Protein AF-X0V2J4-F1 (afdb_monomer_lite)

Radius of gyration: 15.5 Å; chains: 1; bounding box: 32×31×40 Å

Structure (mmCIF, N/CA/C/O backbone):
data_AF-X0V2J4-F1
#
_entry.id   AF-X0V2J4-F1
#
loop_
_atom_site.group_PDB
_atom_site.id
_atom_site.type_symbol
_atom_site.label_atom_id
_atom_site.label_alt_id
_atom_site.label_comp_id
_atom_site.label_asym_id
_atom_site.label_entity_id
_atom_site.label_seq_id
_atom_site.pdbx_PDB_ins_code
_atom_site.Cartn_x
_atom_site.Cartn_y
_atom_site.Cartn_z
_atom_site.occupancy
_atom_site.B_iso_or_equiv
_atom_site.auth_seq_id
_atom_site.auth_comp_id
_atom_site.auth_asym_id
_atom_site.auth_atom_id
_atom_site.pdbx_PDB_model_num
ATOM 1 N N . ASP A 1 1 ? 9.311 9.719 20.073 1.00 46.09 1 ASP A N 1
ATOM 2 C CA . ASP A 1 1 ? 8.171 10.299 20.812 1.00 46.09 1 ASP A CA 1
ATOM 3 C C . ASP A 1 1 ? 8.402 11.771 21.119 1.00 46.09 1 ASP A C 1
ATOM 5 O O . ASP A 1 1 ? 9.006 12.117 22.126 1.00 46.09 1 ASP A O 1
ATOM 9 N N . GLY A 1 2 ? 8.000 12.657 20.204 1.00 49.22 2 GLY A N 1
ATOM 10 C CA . GLY A 1 2 ? 7.962 14.098 20.474 1.00 49.22 2 GLY A CA 1
ATOM 11 C C . GLY A 1 2 ? 6.648 14.455 21.177 1.00 49.22 2 GLY A C 1
ATOM 12 O O . GLY A 1 2 ? 5.617 13.876 20.830 1.00 49.22 2 GLY A O 1
ATOM 13 N N . PRO A 1 3 ? 6.636 15.372 22.159 1.00 56.91 3 PRO A N 1
ATOM 14 C CA . PRO A 1 3 ? 5.406 15.727 22.841 1.00 56.91 3 PRO A CA 1
ATOM 15 C C . PRO A 1 3 ? 4.522 16.506 21.869 1.00 56.91 3 PRO A C 1
ATOM 17 O O . PRO A 1 3 ? 4.892 17.585 21.404 1.00 56.91 3 PRO A O 1
ATOM 20 N N . ILE A 1 4 ? 3.346 15.955 21.575 1.00 58.47 4 ILE A N 1
ATOM 21 C CA . ILE A 1 4 ? 2.310 16.608 20.779 1.00 58.47 4 ILE A CA 1
ATOM 22 C C . ILE A 1 4 ? 1.707 17.739 21.625 1.00 58.47 4 ILE A C 1
ATOM 24 O O . ILE A 1 4 ? 0.638 17.612 22.215 1.00 58.47 4 ILE A O 1
ATOM 28 N N . LYS A 1 5 ? 2.441 18.840 21.782 1.00 53.62 5 LYS A N 1
ATOM 29 C CA . LYS A 1 5 ? 1.931 20.043 22.440 1.00 53.62 5 LYS A CA 1
ATOM 30 C C . LYS A 1 5 ? 1.220 20.875 21.381 1.00 53.62 5 LYS A C 1
ATOM 32 O O . LYS A 1 5 ? 1.841 21.265 20.398 1.00 53.62 5 LYS A O 1
ATOM 37 N N . ASN A 1 6 ? -0.062 21.144 21.625 1.00 60.59 6 ASN A N 1
ATOM 38 C CA . ASN A 1 6 ? -0.969 21.957 20.803 1.00 60.59 6 ASN A CA 1
ATOM 39 C C . ASN A 1 6 ? -1.635 21.222 19.623 1.00 60.59 6 ASN A C 1
ATOM 41 O O . ASN A 1 6 ? -1.683 21.746 18.512 1.00 60.59 6 ASN A O 1
ATOM 45 N N . LEU A 1 7 ? -2.207 20.034 19.860 1.00 59.81 7 LEU A N 1
ATOM 46 C CA . LEU A 1 7 ? -3.281 19.553 18.981 1.00 59.81 7 LEU A CA 1
ATOM 47 C C . LEU A 1 7 ? -4.459 20.547 19.049 1.00 59.81 7 LEU A C 1
ATOM 49 O O . LEU A 1 7 ? -4.763 21.032 20.145 1.00 59.81 7 LEU A O 1
ATOM 53 N N . PRO A 1 8 ? -5.143 20.846 17.927 1.00 64.25 8 PRO A N 1
ATOM 54 C CA . PRO A 1 8 ? -6.444 21.511 17.978 1.00 64.25 8 PRO A CA 1
ATOM 55 C C . PRO A 1 8 ? -7.384 20.740 18.924 1.00 64.25 8 PRO A C 1
ATOM 57 O O . PRO A 1 8 ? -7.131 19.563 19.188 1.00 64.25 8 PRO A O 1
ATOM 60 N N . PRO A 1 9 ? -8.452 21.356 19.463 1.00 64.50 9 PRO A N 1
ATOM 61 C CA . PRO A 1 9 ? -9.445 20.643 20.260 1.00 64.50 9 PRO A CA 1
ATOM 62 C C . PRO A 1 9 ? -10.158 19.612 19.375 1.00 64.50 9 PRO A C 1
ATOM 64 O O . PRO A 1 9 ? -11.192 19.870 18.770 1.00 64.50 9 PRO A O 1
ATOM 67 N N . VAL A 1 10 ? -9.539 18.445 19.247 1.00 67.12 10 VAL A N 1
ATOM 68 C CA . VAL A 1 10 ? -10.073 17.280 18.566 1.00 67.12 10 VAL A CA 1
ATOM 69 C C . VAL A 1 10 ? -11.052 16.643 19.544 1.00 67.12 10 VAL A C 1
ATOM 71 O O . VAL A 1 10 ? -10.697 16.351 20.688 1.00 67.12 10 VAL A O 1
ATOM 74 N N . GLU A 1 11 ? -12.302 16.467 19.121 1.00 79.31 11 GLU A N 1
ATOM 75 C CA . GLU A 1 11 ? -13.302 15.758 19.918 1.00 79.31 11 GLU A CA 1
ATOM 76 C C . GLU A 1 11 ? -12.733 14.401 20.358 1.00 79.31 11 GLU A C 1
ATOM 78 O O . GLU A 1 11 ? -12.145 13.689 19.545 1.00 79.31 11 GLU A O 1
ATOM 83 N N . LYS A 1 12 ? -12.907 14.027 21.635 1.00 81.94 12 LYS A N 1
ATOM 84 C CA . LYS A 1 12 ? -12.339 12.799 22.231 1.00 81.94 12 LYS A CA 1
ATOM 85 C C . LYS A 1 12 ? -12.509 11.567 21.331 1.00 81.94 12 LYS A C 1
ATOM 87 O O . LYS A 1 12 ? -11.567 10.812 21.137 1.00 81.94 12 LYS A O 1
ATOM 92 N N . LYS A 1 13 ? -13.683 11.429 20.708 1.00 84.19 13 LYS A N 1
ATOM 93 C CA . LYS A 1 13 ? -14.007 10.352 19.763 1.00 84.19 13 LYS A CA 1
ATOM 94 C C . LYS A 1 13 ? -13.053 10.291 18.562 1.00 84.19 13 LYS A C 1
ATOM 96 O O . LYS A 1 13 ? -12.677 9.204 18.141 1.00 84.19 13 LYS A O 1
ATOM 101 N N . THR A 1 14 ? -12.672 11.438 18.008 1.00 85.56 14 THR A N 1
ATOM 102 C CA . THR A 1 14 ? -11.760 11.531 16.862 1.00 85.56 14 THR A CA 1
ATOM 103 C C . THR A 1 14 ? -10.330 11.195 17.272 1.00 85.56 14 THR A C 1
ATOM 105 O O . THR A 1 14 ? -9.659 10.453 16.558 1.00 85.56 14 THR A O 1
ATOM 108 N N . THR A 1 15 ? -9.878 11.666 18.438 1.00 85.00 15 THR A N 1
ATOM 109 C CA . THR A 1 15 ? -8.567 11.287 18.990 1.00 85.00 15 THR A CA 1
ATOM 110 C C . THR A 1 15 ? -8.504 9.784 19.247 1.00 85.00 15 THR A C 1
ATOM 112 O O . THR A 1 15 ? -7.583 9.129 18.771 1.00 85.00 15 THR A O 1
ATOM 115 N N . ASP A 1 16 ? -9.521 9.223 19.907 1.00 87.56 16 ASP A N 1
ATOM 116 C CA . ASP A 1 16 ? -9.603 7.790 20.201 1.00 87.56 16 ASP A CA 1
ATOM 117 C C . ASP A 1 16 ? -9.613 6.957 18.910 1.00 87.56 16 ASP A C 1
ATOM 119 O O . ASP A 1 16 ? -8.930 5.938 18.821 1.00 87.56 16 ASP A O 1
ATOM 123 N N . PHE A 1 17 ? -10.349 7.391 17.881 1.00 88.25 17 PHE A N 1
ATOM 124 C CA . PHE A 1 17 ? -10.341 6.720 16.582 1.00 88.25 17 PHE A CA 1
ATOM 125 C C . PHE A 1 17 ? -8.944 6.726 15.955 1.00 88.25 17 PHE A C 1
ATOM 127 O O . PHE A 1 17 ? -8.443 5.667 15.582 1.00 88.25 17 PHE A O 1
ATOM 134 N N . ILE A 1 18 ? -8.304 7.896 15.861 1.00 87.44 18 ILE A N 1
ATOM 135 C CA . ILE A 1 18 ? -6.982 8.043 15.241 1.00 87.44 18 ILE A CA 1
ATOM 136 C C . ILE A 1 18 ? -5.942 7.210 15.991 1.00 87.44 18 ILE A C 1
ATOM 138 O O . ILE A 1 18 ? -5.227 6.438 15.363 1.00 87.44 18 ILE A O 1
ATOM 142 N N . THR A 1 19 ? -5.886 7.302 17.319 1.00 86.31 19 THR A N 1
ATOM 143 C CA . THR A 1 19 ? -4.904 6.570 18.130 1.00 86.31 19 THR A CA 1
ATOM 144 C C . THR A 1 19 ? -5.065 5.053 18.032 1.00 86.31 19 THR A C 1
ATOM 146 O O . THR A 1 19 ? -4.065 4.344 18.026 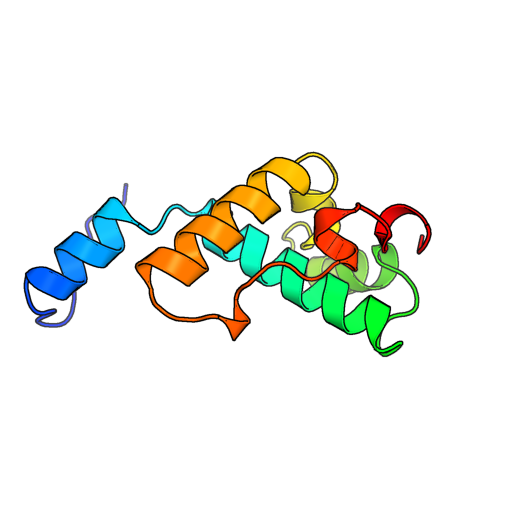1.00 86.31 19 THR A O 1
ATOM 149 N N . ASN A 1 20 ? -6.297 4.546 17.930 1.00 87.69 20 ASN A N 1
ATOM 150 C CA . ASN A 1 20 ? -6.549 3.103 17.866 1.00 87.69 20 ASN A CA 1
ATOM 151 C C . ASN A 1 20 ? -6.506 2.524 16.444 1.00 87.69 20 ASN A C 1
ATOM 153 O O . ASN A 1 20 ? -6.463 1.305 16.289 1.00 87.69 20 ASN A O 1
ATOM 157 N N . THR A 1 21 ? -6.574 3.373 15.416 1.00 86.12 21 THR A N 1
ATOM 158 C CA . THR A 1 21 ? -6.774 2.928 14.027 1.00 86.12 21 THR A CA 1
ATOM 159 C C . THR A 1 21 ? -5.619 3.305 13.109 1.00 86.12 21 THR A C 1
ATOM 161 O O . THR A 1 21 ? -5.433 2.641 12.099 1.00 86.12 21 THR A O 1
ATOM 164 N N . ILE A 1 22 ? -4.850 4.352 13.423 1.00 87.06 22 ILE A N 1
ATOM 165 C CA . ILE A 1 22 ? -3.751 4.825 12.578 1.00 87.06 22 ILE A CA 1
ATOM 166 C C . ILE A 1 22 ? -2.409 4.366 13.142 1.00 87.06 22 ILE A C 1
ATOM 168 O O . ILE A 1 22 ? -1.994 4.798 14.215 1.00 87.06 22 ILE A O 1
ATOM 172 N N . ASP A 1 23 ? -1.695 3.558 12.358 1.00 89.94 23 ASP A N 1
ATOM 173 C CA . ASP A 1 23 ? -0.263 3.315 12.520 1.00 89.94 23 ASP A CA 1
ATOM 174 C C . ASP A 1 23 ? 0.522 3.937 11.338 1.00 89.94 23 ASP A C 1
ATOM 176 O O . ASP A 1 23 ? -0.065 4.190 10.278 1.00 89.94 23 ASP A O 1
ATOM 180 N N . PRO A 1 24 ? 1.829 4.236 11.486 1.00 90.00 24 PRO A N 1
ATOM 181 C CA . PRO A 1 24 ? 2.611 4.878 10.428 1.00 90.00 24 PRO A CA 1
ATOM 182 C C . PRO A 1 24 ? 2.626 4.118 9.094 1.00 90.00 24 PRO A C 1
ATOM 184 O O . PRO A 1 24 ? 2.715 4.745 8.038 1.00 90.00 24 PRO A O 1
ATOM 187 N N . GLU A 1 25 ? 2.510 2.789 9.118 1.00 94.88 25 GLU A N 1
ATOM 188 C CA . GLU A 1 25 ? 2.481 1.969 7.912 1.00 94.88 25 GLU A CA 1
ATOM 189 C C . GLU A 1 25 ? 1.193 2.153 7.113 1.00 94.88 25 GLU A C 1
ATOM 191 O O . GLU A 1 25 ? 1.228 1.963 5.902 1.00 94.88 25 GLU A O 1
ATOM 196 N N . ILE A 1 26 ? 0.085 2.600 7.718 1.00 95.81 26 ILE A N 1
ATOM 197 C CA . ILE A 1 26 ? -1.140 2.916 6.964 1.00 95.81 26 ILE A CA 1
ATOM 198 C C . ILE A 1 26 ? -0.867 4.018 5.942 1.00 95.81 26 ILE A C 1
ATOM 200 O O . ILE A 1 26 ? -1.274 3.900 4.789 1.00 95.81 26 ILE A O 1
ATOM 204 N N . PHE A 1 27 ? -0.122 5.064 6.306 1.00 94.94 27 PHE A N 1
ATOM 205 C CA . PHE A 1 27 ? 0.229 6.119 5.352 1.00 94.94 27 PHE A CA 1
ATOM 206 C C . PHE A 1 27 ? 1.143 5.613 4.234 1.00 94.94 27 PHE A C 1
ATOM 208 O O . PHE A 1 27 ? 1.028 6.065 3.093 1.00 94.94 27 PHE A O 1
ATOM 215 N N . SER A 1 28 ? 2.049 4.682 4.534 1.00 96.06 28 SER A N 1
ATOM 216 C CA . SER A 1 28 ? 2.883 4.038 3.514 1.00 96.06 28 SER A CA 1
ATOM 217 C C . SER A 1 28 ? 2.065 3.112 2.612 1.00 96.06 28 SER A C 1
ATOM 219 O O . SER A 1 28 ? 2.261 3.116 1.399 1.00 96.06 28 SER A O 1
ATOM 221 N N . ALA A 1 29 ? 1.109 2.379 3.177 1.00 97.75 29 ALA A N 1
ATOM 222 C CA . ALA A 1 29 ? 0.200 1.514 2.445 1.00 97.75 29 ALA A CA 1
ATOM 223 C C . ALA A 1 29 ? -0.700 2.321 1.504 1.00 97.75 29 ALA A C 1
ATOM 225 O O . ALA A 1 29 ? -0.820 1.956 0.339 1.00 97.75 29 ALA A O 1
ATOM 226 N N . ILE A 1 30 ? -1.256 3.452 1.964 1.00 97.75 30 ILE A N 1
ATOM 227 C CA . ILE A 1 30 ? -2.021 4.383 1.118 1.00 97.75 30 ILE A CA 1
ATOM 228 C C . ILE A 1 30 ? -1.160 4.830 -0.067 1.00 97.75 30 ILE A C 1
ATOM 230 O O . ILE A 1 30 ? -1.589 4.714 -1.210 1.00 97.75 30 ILE A O 1
ATOM 234 N N . GLN A 1 31 ? 0.075 5.277 0.180 1.00 96.62 31 GLN A N 1
ATOM 235 C CA . GLN A 1 31 ? 0.980 5.702 -0.894 1.00 96.62 31 GLN A CA 1
ATOM 236 C C . GLN A 1 31 ? 1.302 4.572 -1.880 1.00 96.62 31 GLN A C 1
ATOM 238 O O . GLN A 1 31 ? 1.311 4.808 -3.087 1.00 96.62 31 GLN A O 1
ATOM 243 N N . LEU A 1 32 ? 1.538 3.348 -1.392 1.00 98.00 32 LEU A N 1
ATOM 244 C CA . LEU A 1 32 ? 1.730 2.183 -2.257 1.00 98.00 32 LEU A CA 1
ATOM 245 C C . LEU A 1 32 ? 0.486 1.910 -3.108 1.00 98.00 32 LEU A C 1
ATOM 247 O O . LEU A 1 32 ? 0.620 1.665 -4.305 1.00 98.00 32 LEU A O 1
ATOM 251 N N . ASN A 1 33 ? -0.705 1.967 -2.513 1.00 98.44 33 ASN A N 1
ATOM 252 C CA . ASN A 1 33 ? -1.960 1.718 -3.213 1.00 98.44 33 ASN A CA 1
ATOM 253 C C . ASN A 1 33 ? -2.203 2.735 -4.330 1.00 98.44 33 ASN A C 1
ATOM 255 O O . ASN A 1 33 ? -2.518 2.344 -5.450 1.00 98.44 33 ASN A O 1
ATOM 259 N N . GLU A 1 34 ? -2.002 4.025 -4.054 1.00 97.56 34 GLU A N 1
ATOM 260 C CA . GLU A 1 34 ? -2.134 5.070 -5.073 1.00 97.56 34 GLU A CA 1
ATOM 261 C C . GLU A 1 34 ? -1.107 4.890 -6.194 1.00 97.56 34 GLU A C 1
ATOM 263 O O . GLU A 1 34 ? -1.444 4.976 -7.373 1.00 97.56 34 GLU A O 1
ATOM 268 N N . ALA A 1 35 ? 0.137 4.543 -5.860 1.00 96.88 35 ALA A N 1
ATOM 269 C CA . ALA A 1 35 ? 1.149 4.264 -6.872 1.00 96.88 35 ALA A CA 1
ATOM 270 C C . ALA A 1 35 ? 0.796 3.029 -7.730 1.00 96.88 35 ALA A C 1
ATOM 272 O O . ALA A 1 35 ? 1.048 3.020 -8.936 1.00 96.88 35 ALA A O 1
ATOM 273 N N . CYS A 1 36 ? 0.170 2.008 -7.137 1.00 97.81 36 CYS A N 1
ATOM 274 C CA . CYS A 1 36 ? -0.353 0.848 -7.860 1.00 97.81 36 CYS A CA 1
ATOM 275 C C . CYS A 1 36 ? -1.509 1.224 -8.801 1.00 97.81 36 CYS A C 1
ATOM 277 O O . CYS A 1 36 ? -1.520 0.762 -9.940 1.00 97.81 36 CYS A O 1
ATOM 279 N N . ARG A 1 37 ? -2.434 2.097 -8.376 1.00 97.75 37 ARG A N 1
ATOM 280 C CA . ARG A 1 37 ? -3.511 2.621 -9.239 1.00 97.75 37 ARG A CA 1
ATOM 281 C C . ARG A 1 37 ? -2.946 3.380 -10.438 1.00 97.75 37 ARG A C 1
ATOM 283 O O . ARG A 1 37 ? -3.362 3.140 -11.562 1.00 97.75 37 ARG A O 1
ATOM 290 N N . LEU A 1 38 ? -1.925 4.213 -10.229 1.00 96.94 38 LEU A N 1
ATOM 291 C CA . LEU A 1 38 ? -1.271 4.943 -11.320 1.00 96.94 38 LEU A CA 1
ATOM 292 C C . LEU A 1 38 ? -0.569 4.023 -12.339 1.00 96.94 38 LEU A C 1
ATOM 294 O O . LEU A 1 38 ? -0.489 4.374 -13.518 1.00 96.94 38 LEU A O 1
ATOM 298 N N . LEU A 1 39 ? -0.053 2.864 -11.911 1.00 95.75 39 LEU A N 1
ATOM 299 C CA . LEU A 1 39 ? 0.440 1.825 -12.828 1.00 95.75 39 LEU A CA 1
ATOM 300 C C . LEU A 1 39 ? -0.708 1.173 -13.603 1.00 95.75 39 LEU A C 1
ATOM 302 O O . LEU A 1 39 ? -0.607 0.999 -14.815 1.00 95.75 39 LEU A O 1
ATOM 306 N N . GLU A 1 40 ? -1.795 0.824 -12.915 1.00 94.62 40 GLU A N 1
ATOM 307 C CA . GLU A 1 40 ? -2.980 0.200 -13.512 1.00 94.62 40 GLU A CA 1
ATOM 308 C C . GLU A 1 40 ? -3.645 1.106 -14.560 1.00 94.62 40 GLU A C 1
ATOM 310 O O . GLU A 1 40 ? -4.027 0.646 -15.633 1.00 94.62 40 GLU A O 1
ATOM 315 N N . GLU A 1 41 ? -3.691 2.410 -14.292 1.00 95.38 41 GLU A N 1
ATOM 316 C CA . GLU A 1 41 ? -4.214 3.442 -15.192 1.00 95.38 41 GLU A CA 1
ATOM 317 C C . GLU A 1 41 ? -3.234 3.822 -16.320 1.00 95.38 41 GLU A C 1
ATOM 319 O O . GLU A 1 41 ? -3.568 4.616 -17.200 1.00 95.38 41 GLU A O 1
ATOM 324 N N . GLY A 1 42 ? -2.013 3.275 -16.319 1.00 94.06 42 GLY A N 1
ATOM 325 C CA . GLY A 1 42 ? -1.000 3.532 -17.345 1.00 94.06 42 GLY A CA 1
ATOM 326 C C . GLY A 1 42 ? -0.355 4.922 -17.285 1.00 94.06 42 GLY A C 1
ATOM 327 O O . GLY A 1 42 ? 0.374 5.299 -18.206 1.00 94.06 42 GLY A O 1
ATOM 328 N N . VAL A 1 43 ? -0.584 5.681 -16.207 1.00 95.62 43 VAL A N 1
ATOM 329 C CA . VAL A 1 43 ? 0.107 6.953 -15.935 1.00 95.62 43 VAL A CA 1
ATOM 330 C C . VAL A 1 43 ? 1.588 6.691 -15.659 1.00 95.62 43 VAL A C 1
ATOM 332 O O . VAL A 1 43 ? 2.465 7.418 -16.133 1.00 95.62 43 VAL A O 1
ATOM 335 N N . LEU A 1 44 ? 1.872 5.617 -14.920 1.00 91.69 44 LEU A N 1
ATOM 336 C CA . LEU A 1 44 ? 3.215 5.105 -14.686 1.00 91.69 44 LEU A CA 1
ATOM 337 C C . LEU A 1 44 ? 3.466 3.881 -15.566 1.00 91.69 44 LEU A C 1
ATOM 339 O O . LEU A 1 44 ? 2.593 3.043 -15.760 1.00 91.69 44 LEU A O 1
ATOM 343 N N . LYS A 1 45 ? 4.695 3.759 -16.072 1.00 90.44 45 LYS A N 1
ATOM 344 C CA . LYS A 1 45 ? 5.140 2.582 -16.842 1.00 90.44 45 LYS A CA 1
ATOM 345 C C . LYS A 1 45 ? 6.069 1.660 -16.059 1.00 90.44 45 LYS A C 1
ATOM 347 O O . LYS A 1 45 ? 6.285 0.531 -16.474 1.00 90.44 45 LYS A O 1
ATOM 352 N N . SER A 1 46 ? 6.649 2.174 -14.978 1.00 94.06 46 SER A N 1
ATOM 353 C CA . SER A 1 46 ? 7.652 1.492 -14.169 1.00 94.06 46 SER A CA 1
ATOM 354 C C . SER A 1 46 ? 7.513 1.936 -12.720 1.00 94.06 46 SER A C 1
ATOM 356 O O . SER A 1 46 ? 7.442 3.139 -12.438 1.00 94.06 46 SER A O 1
ATOM 358 N N . TYR A 1 47 ? 7.499 0.971 -11.805 1.00 92.81 47 TYR A N 1
ATOM 359 C CA . TYR A 1 47 ? 7.502 1.260 -10.376 1.00 92.81 47 TYR A CA 1
ATOM 360 C C . TYR A 1 47 ? 8.874 1.782 -9.909 1.00 92.81 47 TYR A C 1
ATOM 362 O O . TYR A 1 47 ? 8.957 2.578 -8.973 1.00 92.81 47 TYR A O 1
ATOM 370 N N . GLU A 1 48 ? 9.969 1.397 -10.576 1.00 93.81 48 GLU A N 1
ATOM 371 C CA . GLU A 1 48 ? 11.307 1.896 -10.244 1.00 93.81 48 GLU A CA 1
ATOM 372 C C . GLU A 1 48 ? 11.473 3.377 -10.587 1.00 93.81 48 GLU A C 1
ATOM 374 O O . GLU A 1 48 ? 12.184 4.105 -9.891 1.00 93.81 48 GLU A O 1
ATOM 379 N N . LEU A 1 49 ? 10.850 3.828 -11.681 1.00 92.31 49 LEU A N 1
ATOM 380 C CA . LEU A 1 49 ? 10.935 5.217 -12.116 1.00 92.31 49 LEU A CA 1
ATOM 381 C C . LEU A 1 49 ? 10.362 6.161 -11.056 1.00 92.31 49 LEU A C 1
ATOM 383 O O . LEU A 1 49 ? 11.010 7.148 -10.705 1.00 92.31 49 LEU A O 1
ATOM 387 N N . ILE A 1 50 ? 9.174 5.857 -10.532 1.00 91.75 50 ILE A N 1
ATOM 388 C CA . ILE A 1 50 ? 8.533 6.709 -9.528 1.00 91.75 50 ILE A CA 1
ATOM 389 C C . ILE A 1 50 ? 9.313 6.709 -8.210 1.00 91.75 50 ILE A C 1
ATOM 391 O O . ILE A 1 50 ? 9.527 7.778 -7.641 1.00 91.75 50 ILE A O 1
ATOM 395 N N . ASP A 1 51 ? 9.845 5.561 -7.781 1.00 93.38 51 ASP A N 1
ATOM 396 C CA . ASP A 1 51 ? 10.714 5.492 -6.604 1.00 93.38 51 ASP A CA 1
ATOM 397 C C . ASP A 1 51 ? 11.970 6.362 -6.767 1.00 93.38 51 ASP A C 1
ATOM 399 O O . ASP A 1 51 ? 12.321 7.117 -5.860 1.00 93.38 51 ASP A O 1
ATOM 403 N N . LYS A 1 52 ? 12.626 6.315 -7.936 1.00 93.62 52 LYS A N 1
ATOM 404 C CA . LYS A 1 52 ? 13.805 7.148 -8.243 1.00 93.62 52 LYS A CA 1
ATOM 405 C C . LYS A 1 52 ? 13.465 8.641 -8.243 1.00 93.62 52 LYS A C 1
ATOM 407 O O . LYS A 1 52 ? 14.238 9.444 -7.718 1.00 93.62 52 LYS A O 1
ATOM 412 N N . VAL A 1 53 ? 12.326 9.023 -8.824 1.00 91.19 53 VAL A N 1
ATOM 413 C CA . VAL A 1 53 ? 11.869 10.423 -8.879 1.00 91.19 53 VAL A CA 1
ATOM 414 C C . VAL A 1 53 ? 11.573 10.955 -7.477 1.00 91.19 53 VAL A C 1
ATOM 416 O O . VAL A 1 53 ? 12.060 12.029 -7.119 1.00 91.19 53 VAL A O 1
ATOM 419 N N . LEU A 1 54 ? 10.834 10.197 -6.665 1.00 89.62 54 LEU A N 1
ATOM 420 C CA . LEU A 1 54 ? 10.510 10.586 -5.292 1.00 89.62 54 LEU A CA 1
ATOM 421 C C . LEU A 1 54 ? 11.759 10.641 -4.412 1.00 89.62 54 LEU A C 1
ATOM 423 O O . LEU A 1 54 ? 11.918 11.599 -3.652 1.00 89.62 54 LEU A O 1
ATOM 427 N N . PHE A 1 55 ? 12.685 9.691 -4.565 1.00 91.31 55 PHE A N 1
ATOM 428 C CA . PHE A 1 55 ? 13.963 9.717 -3.857 1.00 91.31 55 PHE A CA 1
ATOM 429 C C . PHE A 1 55 ? 14.771 10.976 -4.191 1.00 91.31 55 PHE A C 1
ATOM 431 O O . PHE A 1 55 ? 15.292 11.628 -3.292 1.00 91.31 55 PHE A O 1
ATOM 438 N N . LYS A 1 56 ? 14.820 11.382 -5.467 1.00 91.44 56 LYS A N 1
ATOM 439 C CA . LYS A 1 56 ? 15.525 12.604 -5.885 1.00 91.44 56 LYS A CA 1
ATOM 440 C C . LYS A 1 56 ? 14.946 13.875 -5.247 1.00 91.44 56 LYS A C 1
ATOM 442 O O . LYS A 1 56 ? 15.694 14.820 -5.018 1.00 91.44 56 LYS A O 1
ATOM 447 N N . GLY A 1 57 ? 13.637 13.915 -4.991 1.00 84.06 57 GLY A N 1
ATOM 448 C CA . GLY A 1 57 ? 12.968 15.077 -4.397 1.00 84.06 57 GLY A CA 1
ATOM 449 C C . GLY A 1 57 ? 12.954 15.099 -2.866 1.00 84.06 57 GLY A C 1
ATOM 450 O O . GLY A 1 57 ? 12.940 16.177 -2.280 1.00 84.06 57 GLY A O 1
ATOM 451 N N . SER A 1 58 ? 12.949 13.931 -2.219 1.00 85.06 58 SER A N 1
ATOM 452 C CA . SER A 1 58 ? 12.707 13.805 -0.772 1.00 85.06 58 SER A CA 1
ATOM 453 C C . SER A 1 58 ? 13.852 13.175 0.022 1.00 85.06 58 SER A C 1
ATOM 455 O O . SER A 1 58 ? 13.837 13.248 1.247 1.00 85.06 58 SER A O 1
ATOM 457 N N . PHE A 1 59 ? 14.817 12.530 -0.645 1.00 87.31 59 PHE A N 1
ATOM 458 C CA . PHE A 1 59 ? 15.823 11.642 -0.042 1.00 87.31 59 PHE A CA 1
ATOM 459 C C . PHE A 1 59 ? 15.238 10.475 0.776 1.00 87.31 59 PHE A C 1
ATOM 461 O O . PHE A 1 59 ? 15.960 9.806 1.513 1.00 87.31 59 PHE A O 1
ATOM 468 N N . MET A 1 60 ? 13.942 10.196 0.618 1.00 87.75 60 MET A N 1
ATOM 469 C CA . MET A 1 60 ? 13.244 9.079 1.247 1.00 87.75 60 MET A CA 1
ATOM 470 C C . MET A 1 60 ? 13.016 7.956 0.228 1.00 87.75 60 MET A C 1
ATOM 472 O O . MET A 1 60 ? 12.800 8.242 -0.955 1.00 87.75 60 MET A O 1
ATOM 476 N N . PRO A 1 61 ? 13.047 6.676 0.646 1.00 89.81 61 PRO A N 1
ATOM 477 C CA . PRO A 1 61 ? 12.658 5.576 -0.226 1.00 89.81 61 PRO A CA 1
ATOM 478 C C . PRO A 1 61 ? 11.219 5.757 -0.724 1.00 89.81 61 PRO A C 1
ATOM 480 O O . PRO A 1 61 ? 10.337 6.148 0.041 1.00 89.81 61 PRO A O 1
ATOM 483 N N . GLY A 1 62 ? 10.993 5.469 -2.004 1.00 93.50 62 GLY A N 1
ATOM 484 C CA . GLY A 1 62 ? 9.668 5.557 -2.607 1.00 93.50 62 GLY A CA 1
ATOM 485 C C . GLY A 1 62 ? 8.699 4.466 -2.124 1.00 93.50 62 GLY A C 1
ATOM 486 O O . GLY A 1 62 ? 9.093 3.535 -1.408 1.00 93.50 62 GLY A O 1
ATOM 487 N N . PRO A 1 63 ? 7.415 4.571 -2.504 1.00 95.88 63 PRO A N 1
ATOM 488 C CA . PRO A 1 63 ? 6.360 3.685 -2.026 1.00 95.88 63 PRO A CA 1
ATOM 489 C C . PRO A 1 63 ? 6.624 2.211 -2.350 1.00 95.88 63 PRO A C 1
ATOM 491 O O . PRO A 1 63 ? 6.358 1.351 -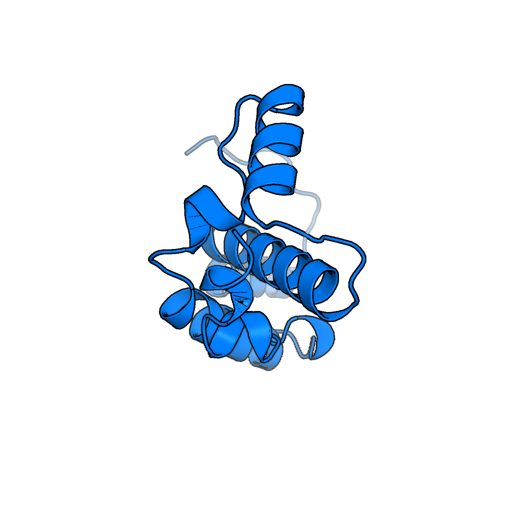1.508 1.00 95.88 63 PRO A O 1
ATOM 494 N N . PHE A 1 64 ? 7.193 1.893 -3.517 1.00 96.50 64 PHE A N 1
ATOM 495 C CA . PHE A 1 64 ? 7.456 0.503 -3.888 1.00 96.50 64 PHE A CA 1
ATOM 496 C C . PHE A 1 64 ? 8.673 -0.058 -3.155 1.00 96.50 64 PHE A C 1
ATOM 498 O O . PHE A 1 64 ? 8.637 -1.197 -2.693 1.00 96.50 64 PHE A O 1
ATOM 505 N N . ALA A 1 65 ? 9.723 0.738 -2.959 1.00 95.19 65 ALA A N 1
ATOM 506 C CA . ALA A 1 65 ? 10.891 0.353 -2.178 1.00 95.19 65 ALA A CA 1
ATOM 507 C C . ALA A 1 65 ? 10.512 -0.004 -0.736 1.00 95.19 65 ALA A C 1
ATOM 509 O O . ALA A 1 65 ? 11.012 -1.002 -0.213 1.00 95.19 65 ALA A O 1
ATOM 510 N N . LEU A 1 66 ? 9.608 0.768 -0.122 1.00 94.75 66 LEU A N 1
ATOM 511 C CA . LEU A 1 66 ? 9.103 0.509 1.228 1.00 94.75 66 LEU A CA 1
ATOM 512 C C . LEU A 1 66 ? 8.118 -0.667 1.275 1.00 94.75 66 LEU A C 1
ATOM 514 O O . LEU A 1 66 ?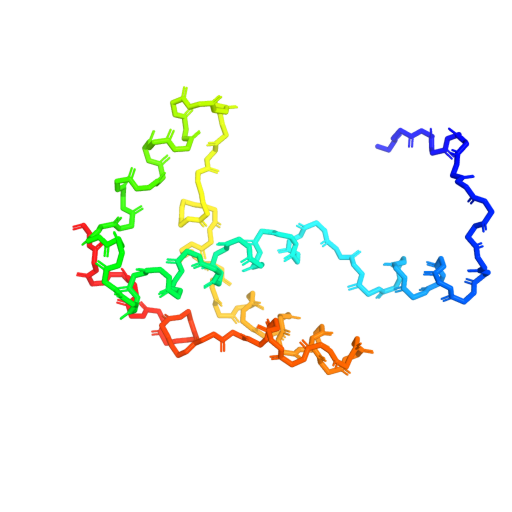 8.131 -1.447 2.225 1.00 94.75 66 LEU A O 1
ATOM 518 N N . GLY A 1 67 ? 7.261 -0.790 0.260 1.00 95.81 67 GLY A N 1
ATOM 519 C CA . GLY A 1 67 ? 6.094 -1.666 0.299 1.00 95.81 67 GLY A CA 1
ATOM 520 C C . GLY A 1 67 ? 6.224 -3.017 -0.401 1.00 95.81 67 GLY A C 1
ATOM 521 O O . GLY A 1 67 ? 5.443 -3.922 -0.114 1.00 95.81 67 GLY A O 1
ATOM 522 N N . LYS A 1 68 ? 7.208 -3.218 -1.288 1.00 95.88 68 LYS A N 1
ATOM 523 C CA . LYS A 1 68 ? 7.294 -4.423 -2.142 1.00 95.88 68 LYS A CA 1
ATOM 524 C C . LYS A 1 68 ? 7.354 -5.751 -1.385 1.00 95.88 68 LYS A C 1
ATOM 526 O O . LYS A 1 68 ? 6.961 -6.773 -1.932 1.00 95.88 68 LYS A O 1
ATOM 531 N N . THR A 1 69 ? 7.870 -5.768 -0.157 1.00 96.38 69 THR A N 1
ATOM 532 C CA . THR A 1 69 ? 7.942 -6.982 0.675 1.00 96.38 69 THR A CA 1
ATOM 533 C C . THR A 1 69 ? 6.781 -7.098 1.661 1.00 96.38 69 THR A C 1
ATOM 535 O O . THR A 1 69 ? 6.599 -8.164 2.238 1.00 96.38 69 THR A O 1
ATOM 538 N N . LYS A 1 70 ? 5.995 -6.029 1.840 1.00 97.31 70 LYS A N 1
ATOM 539 C CA . LYS A 1 70 ? 4.906 -5.921 2.823 1.00 97.31 70 L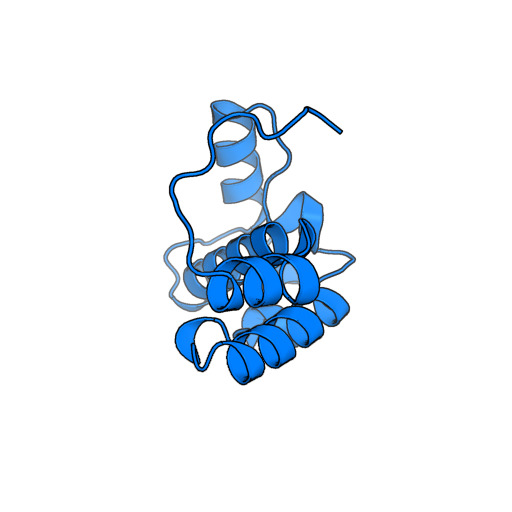YS A CA 1
ATOM 540 C C . LYS A 1 70 ? 3.516 -5.779 2.196 1.00 97.31 70 LYS A C 1
ATOM 542 O O . LYS A 1 70 ? 2.529 -5.759 2.916 1.00 97.31 70 LYS A O 1
ATOM 547 N N . TYR A 1 7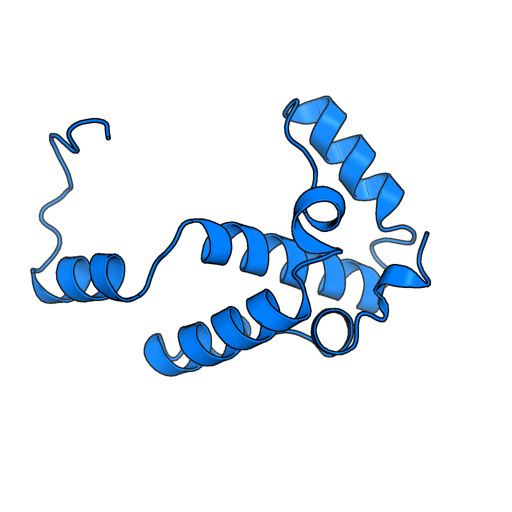1 ? 3.412 -5.699 0.867 1.00 97.81 71 TYR A N 1
ATOM 548 C CA . TYR A 1 71 ? 2.174 -5.333 0.165 1.00 97.81 71 TYR A CA 1
ATOM 549 C C . TYR A 1 71 ? 0.941 -6.160 0.555 1.00 97.81 71 TYR A C 1
ATOM 551 O O . TYR A 1 71 ? -0.154 -5.613 0.559 1.00 97.81 71 TYR A O 1
ATOM 559 N N . LYS A 1 72 ? 1.102 -7.446 0.899 1.00 98.19 72 LYS A N 1
ATOM 560 C CA . LYS A 1 72 ? -0.009 -8.301 1.349 1.00 98.19 72 LYS A CA 1
ATOM 561 C C . LYS A 1 72 ? -0.551 -7.850 2.703 1.00 98.19 72 LYS A C 1
ATOM 563 O O . LYS A 1 72 ? -1.735 -7.563 2.816 1.00 98.19 72 LYS A O 1
ATOM 568 N N . GLU A 1 73 ? 0.335 -7.705 3.686 1.00 98.06 73 GLU A N 1
ATOM 569 C CA . GLU A 1 73 ? -0.008 -7.187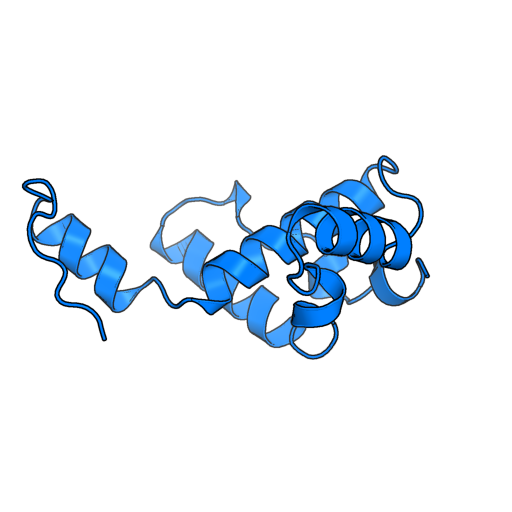 5.016 1.00 98.06 73 GLU A CA 1
ATOM 570 C C . GLU A 1 73 ? -0.597 -5.775 4.912 1.00 98.06 73 GLU A C 1
ATOM 572 O O . GLU A 1 73 ? -1.601 -5.449 5.537 1.00 98.06 73 GLU A O 1
ATOM 577 N N . TRP A 1 74 ? -0.006 -4.928 4.073 1.00 98.19 74 TRP A N 1
ATOM 578 C CA . TRP A 1 74 ? -0.489 -3.568 3.855 1.00 98.19 74 TRP A CA 1
ATOM 579 C C . TRP A 1 74 ? -1.844 -3.525 3.154 1.00 98.19 74 TRP A C 1
ATOM 581 O O . TRP A 1 74 ? -2.648 -2.646 3.453 1.00 98.19 74 TRP A O 1
ATOM 591 N N . ALA A 1 75 ? -2.129 -4.468 2.257 1.00 98.38 75 ALA A N 1
ATOM 592 C CA . ALA A 1 75 ? -3.449 -4.593 1.660 1.00 98.38 75 ALA A CA 1
ATOM 593 C C . ALA A 1 75 ? -4.497 -4.985 2.716 1.00 98.38 75 ALA A C 1
ATOM 595 O O . ALA A 1 75 ? -5.569 -4.390 2.760 1.00 98.38 75 ALA A O 1
ATOM 596 N N . GLU A 1 76 ? -4.175 -5.909 3.620 1.00 97.88 76 GLU A N 1
ATOM 597 C CA . GLU A 1 76 ? -5.063 -6.269 4.733 1.00 97.88 76 GLU A CA 1
ATOM 598 C C . GLU A 1 76 ? -5.300 -5.078 5.674 1.00 97.88 76 GLU A C 1
ATOM 600 O O . GLU A 1 76 ? -6.446 -4.769 6.003 1.00 97.88 76 GLU A O 1
ATOM 605 N N . LYS A 1 77 ? -4.237 -4.340 6.031 1.00 96.81 77 LYS A N 1
ATOM 606 C CA . LYS A 1 77 ? -4.335 -3.104 6.828 1.00 96.81 77 LYS A CA 1
ATOM 607 C C . LYS A 1 77 ? -5.240 -2.064 6.169 1.00 96.81 77 LYS A C 1
ATOM 609 O O . LYS A 1 77 ? -6.030 -1.425 6.858 1.00 96.81 77 LYS A O 1
ATOM 614 N N . LEU A 1 78 ? -5.134 -1.870 4.853 1.00 97.62 78 LEU A N 1
ATOM 615 C CA . LEU A 1 78 ? -5.978 -0.915 4.133 1.00 97.62 78 LEU A CA 1
ATOM 616 C C . LEU A 1 78 ? -7.430 -1.368 4.014 1.00 97.62 78 LEU A C 1
ATOM 618 O O . LEU A 1 78 ? -8.315 -0.519 4.098 1.00 97.62 78 LEU A O 1
ATOM 622 N N . ASP A 1 79 ? -7.692 -2.664 3.822 1.00 97.75 79 ASP A N 1
ATOM 623 C CA . ASP A 1 79 ? -9.063 -3.183 3.825 1.00 97.75 79 ASP A CA 1
ATOM 624 C C . ASP A 1 79 ? -9.717 -2.956 5.204 1.00 97.75 79 ASP A C 1
ATOM 626 O O . ASP A 1 79 ? -10.786 -2.345 5.269 1.00 97.75 79 ASP A O 1
ATOM 630 N N . ASP A 1 80 ? -9.040 -3.313 6.302 1.00 96.25 80 ASP A N 1
ATOM 631 C CA . ASP A 1 80 ? -9.513 -3.061 7.676 1.00 96.25 80 ASP A CA 1
ATOM 632 C C . ASP A 1 80 ? -9.687 -1.557 7.965 1.00 96.25 80 ASP A C 1
ATOM 634 O O . ASP A 1 80 ? -10.709 -1.120 8.504 1.00 96.25 80 ASP A O 1
ATOM 638 N N . PHE A 1 81 ? -8.729 -0.726 7.541 1.00 96.12 81 PHE A N 1
ATOM 639 C CA . PHE A 1 81 ? -8.821 0.726 7.684 1.00 96.12 81 PHE A CA 1
ATOM 640 C C . PHE A 1 81 ? -10.016 1.305 6.920 1.00 96.12 81 PHE A C 1
ATOM 642 O O . PHE A 1 81 ? -10.751 2.147 7.448 1.00 96.12 81 PHE A O 1
ATOM 649 N N . ALA A 1 82 ? -10.232 0.872 5.677 1.00 96.69 82 ALA A N 1
ATOM 650 C CA . ALA A 1 82 ? -11.340 1.324 4.845 1.00 96.69 82 ALA A CA 1
ATOM 651 C C . ALA A 1 82 ? -12.697 0.939 5.451 1.00 96.69 82 ALA A C 1
ATOM 653 O O . ALA A 1 82 ? -13.636 1.735 5.390 1.00 96.69 82 ALA A O 1
ATOM 654 N N . GLU A 1 83 ? -12.796 -0.239 6.072 1.00 95.94 83 GLU A N 1
ATOM 655 C CA . GLU A 1 83 ? -13.991 -0.689 6.790 1.00 95.94 83 GLU A CA 1
ATOM 656 C C . GLU A 1 83 ? -14.248 0.143 8.050 1.00 95.94 83 GLU A C 1
ATOM 658 O O . GLU A 1 83 ? -15.329 0.719 8.192 1.00 95.94 83 GLU A O 1
ATOM 663 N N . LYS A 1 84 ? -13.243 0.302 8.920 1.00 93.88 84 LYS A N 1
ATOM 664 C CA . LYS A 1 84 ? -13.358 1.083 10.166 1.00 93.88 84 LYS A CA 1
ATOM 665 C C . LYS A 1 84 ? -13.675 2.556 9.925 1.00 93.88 84 LYS A C 1
ATOM 667 O O . LYS A 1 84 ? -14.434 3.164 10.677 1.00 93.88 84 LYS A O 1
ATOM 672 N N . SER A 1 85 ? -13.082 3.145 8.889 1.00 93.00 85 SER A N 1
ATOM 673 C CA . SER A 1 85 ? -13.265 4.560 8.542 1.00 93.00 85 SER A CA 1
ATOM 674 C C . SER A 1 85 ? -14.491 4.827 7.660 1.00 93.00 85 SER A C 1
ATOM 676 O O . SER A 1 85 ? -14.883 5.984 7.480 1.00 93.00 85 SER A O 1
ATOM 678 N N . GLY A 1 86 ? -15.075 3.782 7.061 1.00 95.12 86 GLY A N 1
ATOM 679 C CA . GLY A 1 86 ? -16.103 3.898 6.025 1.00 95.12 86 GLY A CA 1
ATOM 680 C C . GLY A 1 86 ? -15.597 4.513 4.712 1.00 95.12 86 GLY A C 1
ATOM 681 O O . GLY A 1 86 ? -16.401 4.959 3.891 1.00 95.12 86 GLY A O 1
ATOM 682 N N . LYS A 1 87 ? -14.276 4.598 4.501 1.00 95.62 87 LYS A N 1
ATOM 683 C CA . LYS A 1 87 ? -13.653 5.210 3.317 1.00 95.62 87 LYS A CA 1
ATOM 684 C C . LYS A 1 87 ? -13.237 4.142 2.317 1.00 95.62 87 LYS A C 1
ATOM 686 O O . LYS A 1 87 ? -12.071 3.789 2.189 1.00 95.62 87 LYS A O 1
ATOM 691 N N . THR A 1 88 ? -14.211 3.656 1.559 1.00 96.56 88 THR A N 1
ATOM 692 C CA . THR A 1 88 ? -14.022 2.563 0.593 1.00 96.56 88 THR A CA 1
ATOM 693 C C . THR A 1 88 ? -13.034 2.875 -0.534 1.00 96.56 88 THR A C 1
ATOM 695 O O . THR A 1 88 ? -12.453 1.945 -1.083 1.00 96.56 88 THR A O 1
ATOM 698 N N . TYR A 1 89 ? -12.782 4.149 -0.859 1.00 96.06 89 TYR A N 1
ATOM 699 C CA . TYR A 1 89 ? -11.765 4.527 -1.852 1.00 96.06 89 TYR A CA 1
ATOM 700 C C . TYR A 1 89 ? -10.337 4.157 -1.420 1.00 96.06 89 TYR A C 1
ATOM 702 O O . TYR A 1 89 ? -9.475 3.981 -2.274 1.00 96.06 89 TYR A O 1
ATOM 710 N N . LEU A 1 90 ? -10.101 3.977 -0.115 1.00 96.94 90 LEU A N 1
ATOM 711 C CA . LEU A 1 90 ? -8.813 3.533 0.424 1.00 96.94 90 LEU A CA 1
ATOM 712 C C . LEU A 1 90 ? -8.614 2.021 0.349 1.00 96.94 90 LEU A C 1
ATOM 714 O O . LEU A 1 90 ? -7.533 1.547 0.690 1.00 96.94 90 LEU A O 1
ATOM 718 N N . LYS A 1 91 ? -9.617 1.259 -0.112 1.00 98.06 91 LYS A N 1
ATOM 719 C CA . LYS A 1 91 ? -9.440 -0.176 -0.325 1.00 98.06 91 LYS A CA 1
ATOM 720 C C . LYS A 1 91 ? -8.280 -0.427 -1.294 1.00 98.06 91 LYS A C 1
ATOM 722 O O . LYS A 1 91 ? -8.110 0.337 -2.261 1.00 98.06 91 LYS A O 1
ATOM 727 N N . PRO A 1 92 ? -7.489 -1.486 -1.065 1.00 98.31 92 PRO A N 1
ATOM 728 C CA . PRO A 1 92 ? -6.379 -1.790 -1.940 1.00 98.31 92 PRO A CA 1
ATOM 729 C C . PRO A 1 92 ? -6.899 -2.238 -3.306 1.00 98.31 92 PRO A C 1
ATOM 731 O O . PRO A 1 92 ? -7.843 -3.028 -3.391 1.00 98.31 92 PRO A O 1
ATOM 734 N N . CYS A 1 93 ? -6.290 -1.721 -4.369 1.00 98.06 93 CYS A N 1
ATOM 735 C CA . CYS A 1 93 ? -6.556 -2.149 -5.739 1.00 98.06 93 CYS A CA 1
ATOM 736 C C . CYS A 1 93 ? -6.009 -3.561 -5.991 1.00 98.06 93 CYS A C 1
ATOM 738 O O . CYS A 1 93 ? -5.112 -4.036 -5.286 1.00 98.06 93 CYS A O 1
ATOM 740 N N . ASP A 1 94 ? -6.510 -4.221 -7.035 1.00 97.25 94 ASP A N 1
ATOM 741 C CA . ASP A 1 94 ? -6.065 -5.565 -7.415 1.00 97.25 94 ASP A CA 1
ATOM 742 C C . ASP A 1 94 ? -4.566 -5.599 -7.725 1.00 97.25 94 ASP A C 1
ATOM 744 O O . ASP A 1 94 ? -3.882 -6.565 -7.380 1.00 97.25 94 ASP A O 1
ATOM 748 N N . MET A 1 95 ? -4.038 -4.521 -8.313 1.00 97.38 95 MET A N 1
ATOM 749 C CA . MET A 1 95 ? -2.611 -4.360 -8.583 1.00 97.38 95 MET A CA 1
ATOM 750 C C . MET A 1 95 ? -1.767 -4.512 -7.308 1.00 97.38 95 MET A C 1
ATOM 752 O O . MET A 1 95 ? -0.788 -5.264 -7.305 1.00 97.38 95 MET A O 1
ATOM 756 N N . MET A 1 96 ? -2.172 -3.855 -6.215 1.00 98.06 96 MET A N 1
ATOM 757 C CA . MET A 1 96 ? -1.516 -3.966 -4.911 1.00 98.06 96 MET A CA 1
ATOM 758 C C . MET A 1 96 ? -1.777 -5.335 -4.279 1.00 98.06 96 MET A C 1
ATOM 760 O O . MET A 1 96 ? -0.818 -6.017 -3.932 1.00 98.06 96 MET A O 1
ATOM 764 N N . LYS A 1 97 ? -3.045 -5.766 -4.166 1.00 97.94 97 LYS A N 1
ATOM 765 C CA . LYS A 1 97 ? -3.445 -7.028 -3.503 1.00 97.94 97 LYS A CA 1
ATOM 766 C C . LYS A 1 97 ? -2.705 -8.239 -4.055 1.00 97.94 97 LYS A C 1
ATOM 768 O O . LYS A 1 97 ? -2.250 -9.102 -3.308 1.00 97.94 97 LYS A O 1
ATOM 773 N N . LEU A 1 98 ? -2.592 -8.295 -5.378 1.00 97.44 98 LEU A N 1
ATOM 774 C CA . LEU A 1 98 ? -2.031 -9.432 -6.095 1.00 97.44 98 LEU A CA 1
ATOM 775 C C . LEU A 1 98 ? -0.525 -9.294 -6.340 1.00 97.44 98 LEU A C 1
ATOM 777 O O . LEU A 1 98 ? 0.084 -10.224 -6.860 1.00 97.44 98 LEU A O 1
ATOM 781 N N . GLY A 1 99 ? 0.083 -8.156 -5.986 1.00 96.88 99 GLY A N 1
ATOM 782 C CA . GLY A 1 99 ? 1.501 -7.902 -6.235 1.00 96.88 99 GLY A CA 1
ATOM 783 C C . GLY A 1 99 ? 1.859 -7.773 -7.719 1.00 96.88 99 GLY A C 1
ATOM 784 O O . GLY A 1 99 ? 3.027 -7.916 -8.071 1.00 96.88 99 GLY A O 1
ATOM 785 N N . ARG A 1 100 ? 0.881 -7.502 -8.596 1.00 96.81 100 ARG A N 1
ATOM 786 C CA . ARG A 1 100 ? 1.071 -7.430 -10.060 1.00 96.81 100 ARG A CA 1
ATOM 787 C C . ARG A 1 100 ? 2.033 -6.321 -10.480 1.00 96.81 100 ARG A C 1
ATOM 789 O O . ARG A 1 100 ? 2.679 -6.428 -11.514 1.00 96.81 100 ARG A O 1
ATOM 796 N N . PHE A 1 101 ? 2.188 -5.284 -9.657 1.00 96.19 101 PHE A N 1
ATOM 797 C CA . PHE A 1 101 ? 3.158 -4.218 -9.908 1.00 96.19 101 PHE A CA 1
ATOM 798 C C . PHE A 1 101 ? 4.600 -4.743 -10.031 1.00 96.19 101 PHE A C 1
ATOM 800 O O . PHE A 1 101 ? 5.415 -4.089 -10.667 1.00 96.19 101 PHE A O 1
ATOM 807 N N . LEU A 1 102 ? 4.935 -5.915 -9.472 1.00 95.25 102 LEU A N 1
ATOM 808 C CA . LEU A 1 102 ? 6.280 -6.503 -9.560 1.00 95.25 102 LEU A CA 1
ATOM 809 C C . LEU A 1 102 ? 6.709 -6.840 -10.997 1.00 95.25 102 LEU A C 1
ATOM 811 O O . LEU A 1 102 ? 7.911 -6.935 -11.261 1.00 95.25 102 LEU A O 1
ATOM 815 N N . ASP A 1 103 ? 5.744 -6.966 -11.909 1.00 94.88 103 ASP A N 1
ATOM 816 C CA . ASP A 1 103 ? 5.972 -7.204 -13.334 1.00 94.88 103 ASP A CA 1
ATOM 817 C C . ASP A 1 103 ? 6.275 -5.904 -14.111 1.00 94.88 103 ASP A C 1
ATOM 819 O O . ASP A 1 103 ? 6.702 -5.954 -15.262 1.00 94.88 103 ASP A O 1
ATOM 823 N N . TYR A 1 104 ? 6.112 -4.735 -13.478 1.00 91.50 104 TYR A N 1
ATOM 824 C CA . TYR A 1 104 ? 6.271 -3.400 -14.074 1.00 91.50 104 TYR A CA 1
ATOM 825 C C . TYR A 1 104 ? 7.589 -2.736 -13.648 1.00 91.50 104 TYR A C 1
ATOM 827 O O . TYR A 1 104 ? 7.597 -1.609 -13.147 1.00 91.50 104 TYR A O 1
ATOM 835 N N . LYS A 1 105 ? 8.707 -3.454 -13.785 1.00 80.69 105 LYS A N 1
ATOM 836 C CA . LYS A 1 105 ? 10.043 -2.919 -13.468 1.00 80.69 105 LYS A CA 1
ATOM 837 C C . LYS A 1 105 ? 10.444 -1.777 -14.387 1.00 80.69 105 LYS A C 1
ATOM 839 O O . LYS A 1 105 ? 10.322 -1.923 -15.619 1.00 80.69 105 LYS A O 1
#

pLDDT: mean 90.28, std 11.5, range [46.09, 98.44]

Secondary structure (DSSP, 8-state):
----TT-----HHHHHHHHHH--HHHHHHHHHHHHHHHHHTTS-S-HHHHHHHHHHHHSSPPHHHHHTTTHHHHHHHHHHHHHHHT-GGGSPPHHHHTTGGGG--

Foldseek 3Di:
DDPPPDDPPDPPVRVVCCVVQDDPVLVLLLQLQVLLVCVVVVVDQAPVVQQVVVCVVPVDGHSCRVPLVPLCVSLVSQVVSCVSVVPVVSHHDPCSNVVVNVVRD

InterPro domains:
  IPR008927 6-phosphogluconate dehydrogenase-like, C-terminal domain superfamily [SSF48179] (29-100)
  IPR013328 6-phosphogluconate dehydrogenase, domain 2 [G3DSA:1.10.1040.10] (21-103)

Sequence (105 aa):
DGPIKNLPPVEKKTTDFITNTIDPEIFSAIQLNEACRLLEEGVLKSYELIDKVLFKGSFMPGPFALGKTKYKEWAEKLDDFAEKSGKTYLKPCDMMKLGRFLDYK

Organism: NCBI:txid412755